Protein 3I9X (pdb70)

Solvent-accessible surface area: 8784 Å² total; per-residue (Å²): 216,100,66,80,16,92,11,0,12,0,0,0,0,1,56,66,114,74,144,65,142,85,31,20,4,0,0,0,30,81,49,63,139,60,56,104,141,49,139,121,32,98,34,27,17,76,24,10,8,4,26,18,110,22,81,164,129,40,53,6,88,103,0,0,83,92,26,3,91,121,29,16,90,37,111,88,33,101,11,75,65,43,19,80,31,84,59,136,68,25,6,79,102,28,103,10,41,0,64,0,6,14,0,82,5,72,32,112,21,0,62,163,61,22,82,32,158,56,51,96,75,3,12,29,26,16,1,89,90,0,43,151,38,80,20,0,38,19,7,66,83,0,0,114,47,0,58,70,35,1,56,119,93,99,136,146,148

Sequence (157 aa):
RTPDGYTSDMILTTVKELNGKPTLHILLIKRSLTNAEGKPNMEGGKWAVPGGFVDENESAEQAAERELEEETSLTDIPLIPFGVFDKPGRDPRGWIISRAFYAIVPPEALEKRAAGDDAAEIGLFPMTEALELPLAFDHLDMLKKAFSAITEEFLLT

InterPro domains:
  IPR000086 NUDIX hydrolase domain [PF00293] (45-164)
  IPR000086 NUDIX hydrolase domain [PS51462] (23-167)
  IPR015797 NUDIX hydrolase-like domain superfamily [SSF55811] (45-183)
  IPR020476 NUDIX hydrolase [PR00502] (67-81)
  IPR020476 NUDIX hydrolase [PR00502] (81-96)

Nearest PDB structures (foldseek):
  3i9x-assembly1_A-2  TM=1.006E+00  e=1.955E-33  Listeria innocua
  5bs6-assembly1_B  TM=8.274E-01  e=2.718E-10  Bacteroides thetaiotaomicron VPI-5482
  5bs6-assembly2_D  TM=8.337E-01  e=5.763E-10  Bacteroides thetaiotaomicron VPI-5482
  5deq-assembly1_A  TM=8.030E-01  e=3.280E-10  Bacteroides thetaiotaomicron VPI-5482
  6uuf-assembly1_A  TM=6.532E-01  e=3.064E-06  Mycolicibacterium smegmatis MC2 155

B-factor: mean 50.27, std 11.33, range [31.29, 80.97]

Organism: Listeria innocua serovar 6a (strain ATCC BAA-680 / CLIP 11262) (NCBI:txid272626)

Structure (mmCIF, N/CA/C/O backbone):
data_3I9X
#
_entry.id   3I9X
#
_cell.length_a   96.129
_cell.length_b   96.129
_cell.length_c   97.594
_cell.angle_alpha   90.000
_cell.angle_beta   90.000
_cell.angle_gamma   120.000
#
_symmetry.space_group_name_H-M   'P 65 2 2'
#
loop_
_entity.id
_entity.type
_entity.pdbx_description
1 polymer 'mutT/nudix family protein'
2 non-polymer GLYCEROL
3 water water
#
loop_
_atom_site.group_PDB
_atom_site.id
_atom_site.type_symbol
_atom_site.label_atom_id
_atom_site.label_alt_id
_atom_site.label_comp_id
_atom_site.label_asym_id
_atom_site.label_entity_id
_atom_site.label_seq_id
_atom_site.pdbx_PDB_ins_code
_atom_site.Cartn_x
_atom_site.Cartn_y
_atom_site.Cartn_z
_atom_site.occupancy
_atom_site.B_iso_or_equiv
_atom_site.auth_seq_id
_atom_site.auth_comp_id
_atom_site.auth_asym_id
_atom_site.auth_atom_id
_atom_site.pdbx_PDB_model_num
ATOM 1 N N . ARG A 1 23 ? 4.459 60.306 3.954 1.00 62.22 21 ARG A N 1
ATOM 2 C CA . ARG A 1 23 ? 4.565 58.911 3.436 1.00 62.78 21 ARG A CA 1
ATOM 3 C C . ARG A 1 23 ? 5.479 58.028 4.317 1.00 61.55 21 ARG A C 1
ATOM 4 O O . ARG A 1 23 ? 6.688 58.279 4.399 1.00 61.56 21 ARG A O 1
ATOM 12 N N . THR A 1 24 ? 4.905 57.003 4.948 1.00 59.73 22 THR A N 1
ATOM 13 C CA . THR A 1 24 ? 5.657 56.090 5.806 1.00 58.48 22 THR A CA 1
ATOM 14 C C . THR A 1 24 ? 5.526 54.640 5.307 1.00 57.74 22 THR A C 1
ATOM 15 O O . THR A 1 24 ? 4.730 54.366 4.393 1.00 57.35 22 THR A O 1
ATOM 19 N N . PRO A 1 25 ? 6.318 53.696 5.879 1.00 55.87 23 PRO A N 1
ATOM 20 C CA . PRO A 1 25 ? 6.223 52.344 5.311 1.00 54.37 23 PRO A CA 1
ATOM 21 C C . PRO A 1 25 ? 4.943 51.646 5.721 1.00 52.77 23 PRO A C 1
ATOM 22 O O . PRO A 1 25 ? 4.369 51.902 6.778 1.00 51.59 23 PRO A O 1
ATOM 26 N N . ASP A 1 26 ? 4.530 50.734 4.874 1.00 51.43 24 ASP A N 1
ATOM 27 C CA . ASP A 1 26 ? 3.299 50.000 5.075 1.00 50.57 24 ASP A CA 1
ATOM 28 C C . ASP A 1 26 ? 3.483 48.767 5.912 1.00 49.86 24 ASP A C 1
ATOM 29 O O . ASP A 1 26 ? 2.493 48.188 6.392 1.00 50.83 24 ASP A O 1
ATOM 34 N N . GLY A 1 27 ? 4.731 48.372 6.158 1.00 47.41 25 GLY A N 1
ATOM 35 C CA . GLY A 1 27 ? 4.941 47.123 6.887 1.00 45.07 25 GLY A CA 1
ATOM 36 C C . GLY A 1 27 ? 6.392 46.747 7.063 1.00 43.29 25 GLY A C 1
ATOM 37 O O . GLY A 1 27 ? 7.246 47.137 6.290 1.00 41.24 25 GLY A O 1
ATOM 38 N N . TYR A 1 28 ? 6.626 45.966 8.103 1.00 42.30 26 TYR A N 1
ATOM 39 C CA . TYR A 1 28 ? 7.901 45.384 8.389 1.00 41.42 26 TYR A CA 1
ATOM 40 C C . TYR A 1 28 ? 7.650 43.918 8.591 1.00 41.45 26 TYR A C 1
ATOM 41 O O . TYR A 1 28 ? 6.842 43.562 9.447 1.00 41.53 26 TYR A O 1
ATOM 50 N N . THR A 1 29 ? 8.382 43.073 7.858 1.00 40.38 27 THR A N 1
ATOM 51 C CA . THR A 1 29 ? 8.282 41.625 8.013 1.00 40.17 27 THR A CA 1
ATOM 52 C C . THR A 1 29 ? 9.602 40.947 8.413 1.00 40.35 27 THR A C 1
ATOM 53 O O . THR A 1 29 ? 10.688 41.484 8.219 1.00 40.04 27 THR A O 1
ATOM 57 N N . SER A 1 30 ? 9.448 39.790 9.044 1.00 40.08 28 SER A N 1
ATOM 58 C CA . SER A 1 30 ? 10.519 38.899 9.427 1.00 40.84 28 SER A CA 1
ATOM 59 C C . SER A 1 30 ? 10.350 37.634 8.593 1.00 40.16 28 SER A C 1
ATOM 60 O O . SER A 1 30 ? 9.372 36.911 8.773 1.00 40.20 28 SER A O 1
ATOM 63 N N . ASP A 1 31 ? 11.227 37.426 7.619 1.00 39.36 29 ASP A N 1
ATOM 64 C CA . ASP A 1 31 ? 11.145 36.262 6.710 1.00 38.31 29 ASP A CA 1
ATOM 65 C C . ASP A 1 31 ? 12.302 35.295 6.941 1.00 38.59 29 ASP A C 1
ATOM 66 O O . ASP A 1 31 ? 13.449 35.716 7.140 1.00 35.27 29 ASP A O 1
ATOM 71 N N . MET A 1 32 ? 11.980 34.002 6.888 1.00 38.14 30 MET A N 1
ATOM 72 C CA . MET A 1 32 ? 12.863 32.929 7.326 1.00 39.70 30 MET A CA 1
ATOM 73 C C . MET A 1 32 ? 13.199 31.926 6.227 1.00 39.10 30 MET A C 1
ATOM 74 O O . MET A 1 32 ? 12.325 31.224 5.719 1.00 39.25 30 MET A O 1
ATOM 79 N N . ILE A 1 33 ? 14.466 31.851 5.873 1.00 38.54 31 ILE A N 1
ATOM 80 C CA . ILE A 1 33 ? 14.976 30.760 5.052 1.00 38.28 31 ILE A CA 1
ATOM 81 C C . ILE A 1 33 ? 15.240 29.598 6.007 1.00 38.42 31 ILE A C 1
ATOM 82 O O . ILE A 1 33 ? 16.213 29.601 6.782 1.00 38.20 31 ILE A O 1
ATOM 87 N N . LEU A 1 34 ? 14.367 28.609 5.942 1.00 37.72 32 LEU A N 1
ATOM 88 C CA . LEU A 1 34 ? 14.394 27.477 6.853 1.00 39.09 32 LEU A CA 1
ATOM 89 C C . LEU A 1 34 ? 14.945 26.240 6.192 1.00 38.46 32 LEU A C 1
ATOM 90 O O . LEU A 1 34 ? 14.246 25.597 5.391 1.00 37.02 32 LEU A O 1
ATOM 95 N N . THR A 1 35 ? 16.177 25.889 6.531 1.00 38.85 33 THR A N 1
ATOM 96 C CA . THR A 1 35 ? 16.889 24.822 5.814 1.00 39.37 33 THR A CA 1
ATOM 97 C C . THR A 1 35 ? 17.280 23.627 6.656 1.00 40.44 33 THR A C 1
ATOM 98 O O . THR A 1 35 ? 17.328 23.700 7.893 1.00 40.86 33 THR A O 1
ATOM 102 N N . THR A 1 36 ? 17.529 22.517 5.969 1.00 40.77 34 THR A N 1
ATOM 103 C CA . THR A 1 36 ? 18.092 21.305 6.565 1.00 42.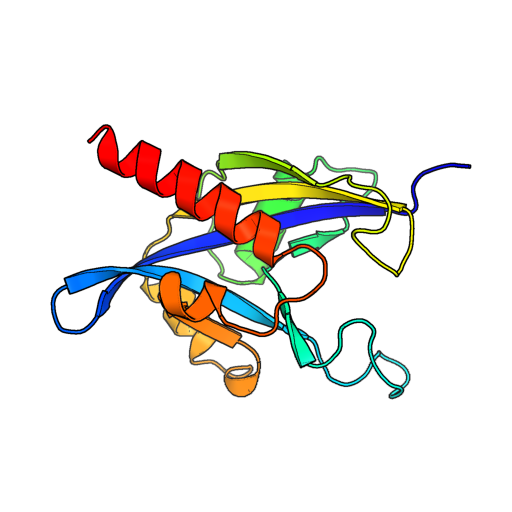69 34 THR A CA 1
ATOM 104 C C . THR A 1 36 ? 18.988 20.627 5.545 1.00 43.91 34 THR A C 1
ATOM 105 O O . THR A 1 36 ? 19.089 21.063 4.399 1.00 43.80 34 THR A O 1
ATOM 109 N N . VAL A 1 37 ? 19.695 19.606 5.992 1.00 45.46 35 VAL A N 1
ATOM 110 C CA . VAL A 1 37 ? 20.537 18.819 5.112 1.00 45.76 35 VAL A CA 1
ATOM 111 C C . VAL A 1 37 ? 19.965 17.416 5.195 1.00 48.06 35 VAL A C 1
ATOM 112 O O . VAL A 1 37 ? 19.654 16.934 6.277 1.00 47.97 35 VAL A O 1
ATOM 116 N N . LYS A 1 38 ? 19.700 16.810 4.049 1.00 50.06 36 LYS A N 1
ATOM 117 C CA . LYS A 1 38 ? 19.275 15.417 4.035 1.00 52.21 36 LYS A CA 1
ATOM 118 C C . LYS A 1 38 ? 19.620 14.777 2.708 1.00 53.68 36 LYS A C 1
ATOM 119 O O . LYS A 1 38 ? 19.957 15.472 1.729 1.00 53.31 36 LYS A O 1
ATOM 125 N N . GLU A 1 39 ? 19.496 13.457 2.669 1.00 55.89 37 GLU A N 1
ATOM 126 C CA . GLU A 1 39 ? 20.020 12.694 1.538 1.00 58.20 37 GLU A CA 1
ATOM 127 C C . GLU A 1 39 ? 19.058 12.714 0.367 1.00 57.95 37 GLU A C 1
ATOM 128 O O . GLU A 1 39 ? 17.875 12.398 0.489 1.00 58.48 37 GLU A O 1
ATOM 134 N N . LEU A 1 40 ? 19.585 13.116 -0.771 1.00 58.41 38 LEU A N 1
ATOM 135 C CA . LEU A 1 40 ? 18.874 12.994 -2.028 1.00 59.32 38 LEU A CA 1
ATOM 136 C C . LEU A 1 40 ? 19.784 12.175 -2.949 1.00 59.28 38 LEU A C 1
ATOM 137 O O . LEU A 1 40 ? 20.920 12.573 -3.208 1.00 58.64 38 LEU A O 1
ATOM 142 N N . ASN A 1 41 ? 19.285 11.029 -3.408 1.00 60.38 39 ASN A N 1
ATOM 143 C CA . ASN A 1 41 ? 20.073 10.072 -4.209 1.00 60.84 39 ASN A CA 1
ATOM 144 C C . ASN A 1 41 ? 21.385 9.743 -3.469 1.00 61.41 39 ASN A C 1
ATOM 145 O O . ASN A 1 41 ? 22.498 9.877 -4.013 1.00 61.70 39 ASN A O 1
ATOM 150 N N . GLY A 1 42 ? 21.240 9.395 -2.186 1.00 62.11 40 GLY A N 1
ATOM 151 C CA . GLY A 1 42 ? 22.380 9.092 -1.316 1.00 62.11 40 GLY A CA 1
ATOM 152 C C . GLY A 1 42 ? 23.435 10.176 -1.174 1.00 62.18 40 GLY A C 1
ATOM 153 O O . GLY A 1 42 ? 24.558 9.883 -0.751 1.00 62.92 40 GLY A O 1
ATOM 154 N N . LYS A 1 43 ? 23.093 11.426 -1.503 1.00 61.71 41 LYS A N 1
ATOM 155 C CA . LYS A 1 43 ? 23.999 12.567 -1.277 1.00 61.10 41 LYS A CA 1
ATOM 156 C C . LYS A 1 43 ? 23.380 13.657 -0.366 1.00 59.12 41 LYS A C 1
ATOM 157 O O . LYS A 1 43 ? 22.225 14.074 -0.577 1.00 58.36 41 LYS A O 1
ATOM 163 N N . PRO A 1 44 ? 24.147 14.112 0.655 1.00 56.73 42 PRO A N 1
ATOM 164 C CA . PRO A 1 44 ? 23.645 15.164 1.563 1.00 54.51 42 PRO A CA 1
ATOM 165 C C . PRO A 1 44 ? 23.380 16.463 0.829 1.00 51.68 42 PRO A C 1
ATOM 166 O O . PRO A 1 44 ? 24.296 17.069 0.279 1.00 50.68 42 PRO A O 1
ATOM 170 N N . THR A 1 45 ? 22.113 16.876 0.818 1.00 48.64 43 THR A N 1
ATOM 171 C CA . THR A 1 45 ? 21.695 18.034 0.030 1.00 45.88 43 THR A CA 1
ATOM 172 C C . THR A 1 45 ? 20.896 19.042 0.887 1.00 43.70 43 THR A C 1
ATOM 173 O O . THR A 1 45 ? 20.056 18.668 1.722 1.00 42.59 43 THR A O 1
ATOM 177 N N . LEU A 1 46 ? 21.199 20.313 0.668 1.00 41.76 44 LEU A N 1
ATOM 178 C CA . LEU A 1 46 ? 20.546 21.421 1.356 1.00 40.90 44 LEU A CA 1
ATOM 179 C C . LEU A 1 46 ? 19.121 21.470 0.867 1.00 39.55 44 LEU A C 1
ATOM 180 O O . LEU A 1 46 ? 18.900 21.496 -0.332 1.00 37.63 44 LEU A O 1
ATOM 185 N N . HIS A 1 47 ? 18.172 21.406 1.794 1.00 39.41 45 HIS A N 1
ATOM 186 C CA . HIS A 1 47 ? 16.742 21.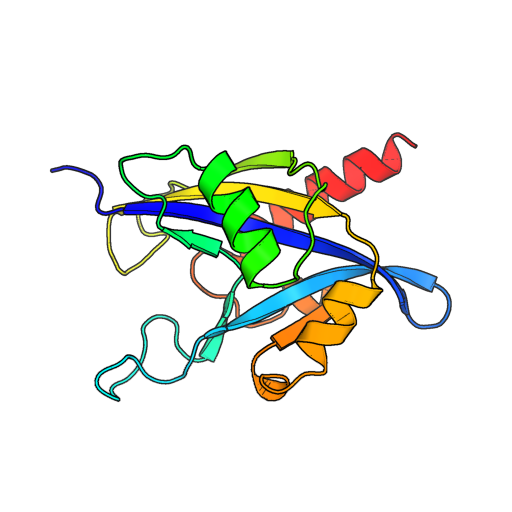560 1.489 1.00 38.78 45 HIS A CA 1
ATOM 187 C C . HIS A 1 47 ? 16.153 22.786 2.170 1.00 38.69 45 HIS A C 1
ATOM 188 O O . HIS A 1 47 ? 16.607 23.181 3.261 1.00 38.70 45 HIS A O 1
ATOM 195 N N . ILE A 1 48 ? 15.076 23.329 1.581 1.00 36.89 46 ILE A N 1
ATOM 196 C CA . ILE A 1 48 ? 14.358 24.467 2.129 1.00 35.79 46 ILE A CA 1
ATOM 197 C C . ILE A 1 48 ? 12.853 24.205 2.279 1.00 35.95 46 ILE A C 1
ATOM 198 O O . ILE A 1 48 ? 12.236 23.574 1.402 1.00 34.40 46 ILE A O 1
ATOM 203 N N . LEU A 1 49 ? 12.274 24.652 3.407 1.00 34.39 47 LEU A N 1
ATOM 204 C CA . LEU A 1 49 ? 10.829 24.631 3.605 1.00 34.98 47 LEU A CA 1
ATOM 205 C C . LEU A 1 49 ? 10.136 25.857 2.988 1.00 36.13 47 LEU A C 1
ATOM 206 O O . LEU A 1 49 ? 10.436 27.016 3.307 1.00 36.43 47 LEU A O 1
ATOM 211 N N . LEU A 1 50 ? 9.147 25.601 2.146 1.00 36.80 48 LEU A N 1
ATOM 212 C CA . LEU A 1 50 ? 8.398 26.680 1.515 1.00 36.85 48 LEU A CA 1
ATOM 213 C C . LEU A 1 50 ? 6.918 26.397 1.570 1.00 37.30 48 LEU A C 1
ATOM 214 O O . LEU A 1 50 ? 6.510 25.243 1.673 1.00 37.58 48 LEU A O 1
ATOM 219 N N . ILE A 1 51 ? 6.142 27.481 1.508 1.00 37.15 49 ILE A N 1
ATOM 220 C CA . ILE A 1 51 ? 4.722 27.446 1.723 1.00 37.73 49 ILE A CA 1
ATOM 221 C C . ILE A 1 51 ? 4.005 28.111 0.519 1.00 38.18 49 ILE A C 1
ATOM 222 O O . ILE A 1 51 ? 4.227 29.288 0.166 1.00 36.99 49 ILE A O 1
ATOM 227 N N . LYS A 1 52 ? 3.136 27.350 -0.129 1.00 39.25 50 LYS A N 1
ATOM 228 C CA . LYS A 1 52 ? 2.462 27.896 -1.337 1.00 39.62 50 LYS A CA 1
ATOM 229 C C . LYS A 1 52 ? 1.376 28.848 -0.886 1.00 38.58 50 LYS A C 1
ATOM 230 O O . LYS A 1 52 ? 0.575 28.505 -0.031 1.00 38.63 50 LYS A O 1
ATOM 236 N N . ARG A 1 53 ? 1.372 30.058 -1.425 1.00 38.99 51 ARG A N 1
ATOM 237 C CA . ARG A 1 53 ? 0.275 30.991 -1.135 1.00 39.87 51 ARG A CA 1
ATOM 238 C C . ARG A 1 53 ? -1.053 30.482 -1.705 1.00 40.33 51 ARG A C 1
ATOM 239 O O . ARG A 1 53 ? -1.107 29.980 -2.821 1.00 40.03 51 ARG A O 1
ATOM 247 N N . SER A 1 54 ? -2.086 30.581 -0.894 1.00 40.76 52 SER A N 1
ATOM 248 C CA . SER A 1 54 ? -3.450 30.304 -1.316 1.00 42.40 52 SER A CA 1
ATOM 249 C C . SER A 1 54 ? -3.816 31.005 -2.635 1.00 40.73 52 SER A C 1
ATOM 250 O O . SER A 1 54 ? -3.355 32.112 -2.918 1.00 39.66 52 SER A O 1
ATOM 253 N N . LEU A 1 55 ? -4.646 30.351 -3.440 1.00 40.98 53 LEU A N 1
ATOM 254 C CA . LEU A 1 55 ? -5.273 31.013 -4.627 1.00 40.01 53 LEU A CA 1
ATOM 255 C C . LEU A 1 55 ? -6.159 32.205 -4.268 1.00 39.18 53 LEU A C 1
ATOM 256 O O . LEU A 1 55 ? -6.237 33.184 -5.017 1.00 37.79 53 LEU A O 1
ATOM 261 N N . THR A 1 56 ? -6.785 32.157 -3.105 1.00 39.34 54 THR A N 1
ATOM 262 C CA . THR A 1 56 ? -7.659 33.218 -2.687 1.00 41.33 54 THR A CA 1
ATOM 263 C C . THR A 1 56 ? -7.281 33.900 -1.387 1.00 42.66 54 THR A C 1
ATOM 264 O O . THR A 1 56 ? -6.674 33.300 -0.502 1.00 43.27 54 THR A O 1
ATOM 268 N N . ASN A 1 57 ? -7.709 35.150 -1.282 1.00 44.37 55 ASN A N 1
ATOM 269 C CA . ASN A 1 57 ? -7.636 35.929 -0.037 1.00 46.10 55 ASN A CA 1
ATOM 270 C C . ASN A 1 57 ? -8.791 35.542 0.868 1.00 46.74 55 ASN A C 1
ATOM 271 O O . ASN A 1 57 ? -9.488 34.582 0.578 1.00 48.23 55 ASN A O 1
ATOM 276 N N . ALA A 1 58 ? -9.001 36.275 1.946 1.00 47.33 56 ALA A N 1
ATOM 277 C CA . ALA A 1 58 ? -9.974 35.898 2.976 1.00 48.44 56 ALA A CA 1
ATOM 278 C C . ALA A 1 58 ? -11.417 36.037 2.486 1.00 49.13 56 ALA A C 1
ATOM 279 O O . ALA A 1 58 ? -12.322 35.393 3.019 1.00 50.18 56 ALA A O 1
ATOM 281 N N . GLU A 1 59 ? -11.599 36.907 1.492 1.00 49.97 57 GLU A N 1
ATOM 282 C CA . GLU A 1 59 ? -12.892 37.237 0.912 1.00 51.36 57 GLU A CA 1
ATOM 283 C C . GLU A 1 59 ? -13.257 36.243 -0.217 1.00 50.70 57 GLU A C 1
ATOM 284 O O . GLU A 1 59 ? -14.400 36.224 -0.705 1.00 51.14 57 GLU A O 1
ATOM 290 N N . GLY A 1 60 ? -12.286 35.428 -0.630 1.00 49.72 58 GLY A N 1
ATOM 291 C CA . GLY A 1 60 ? -12.512 34.409 -1.659 1.00 49.07 58 GLY A CA 1
ATOM 292 C C . GLY A 1 60 ? -12.282 34.910 -3.059 1.00 47.79 58 GLY A C 1
ATOM 293 O O . GLY A 1 60 ? -12.692 34.280 -4.027 1.00 47.70 58 GLY A O 1
ATOM 294 N N . LYS A 1 61 ? -11.601 36.034 -3.180 1.00 46.90 59 LYS A N 1
ATOM 295 C CA . LYS A 1 61 ? -11.189 36.539 -4.475 1.00 47.30 59 LYS A CA 1
ATOM 296 C C . LYS A 1 61 ? -9.708 36.279 -4.705 1.00 47.32 59 LYS A C 1
ATOM 297 O O . LYS A 1 61 ? -9.015 35.863 -3.778 1.00 47.54 59 LYS A O 1
ATOM 303 N N . PRO A 1 62 ? -9.213 36.507 -5.936 1.00 47.14 60 PRO A N 1
ATOM 304 C CA . PRO A 1 62 ? -7.850 36.128 -6.225 1.00 47.31 60 PRO A CA 1
ATOM 305 C C . PRO A 1 62 ? -6.807 36.756 -5.286 1.00 47.10 60 PRO A C 1
ATOM 306 O O . PRO A 1 62 ? -6.853 37.950 -5.034 1.00 45.84 60 PRO A O 1
ATOM 310 N N . ASN A 1 63 ? -5.904 35.919 -4.770 1.00 46.73 61 ASN A N 1
ATOM 311 C CA . ASN A 1 63 ? -4.934 36.336 -3.728 1.00 46.83 61 ASN A CA 1
ATOM 312 C C . ASN A 1 63 ? -3.780 37.045 -4.406 1.00 46.23 61 ASN A C 1
ATOM 313 O O . ASN A 1 63 ? -3.320 36.596 -5.448 1.00 46.74 61 ASN A O 1
ATOM 318 N N . MET A 1 64 ? -3.264 38.111 -3.827 1.00 46.72 62 MET A N 1
ATOM 319 C CA . MET A 1 64 ? -1.948 38.615 -4.285 1.00 47.14 62 MET A CA 1
ATOM 320 C C . MET A 1 64 ? -0.922 37.488 -4.216 1.00 45.27 62 MET A C 1
ATOM 321 O O . MET A 1 64 ? -0.913 36.683 -3.287 1.00 43.99 62 MET A O 1
ATOM 326 N N . GLU A 1 65 ? -0.100 37.440 -5.242 1.00 43.69 63 GLU A N 1
ATOM 327 C CA . GLU A 1 65 ? 0.855 36.378 -5.435 1.00 44.15 63 GLU A CA 1
ATOM 328 C C . GLU A 1 65 ? 0.264 34.981 -5.215 1.00 42.44 63 GLU A C 1
ATOM 329 O O . GLU A 1 65 ? 0.977 34.090 -4.780 1.00 42.27 63 GLU A O 1
ATOM 335 N N . GLY A 1 66 ? -1.030 34.794 -5.505 1.00 40.66 64 GLY A N 1
ATOM 336 C CA . GLY A 1 66 ? -1.690 33.532 -5.231 1.00 39.10 64 GLY A CA 1
ATOM 337 C C . GLY A 1 66 ? -1.051 32.354 -5.965 1.00 39.32 64 GLY A C 1
ATOM 338 O O . GLY A 1 66 ? -0.563 32.481 -7.099 1.00 37.05 64 GLY A O 1
ATOM 339 N N . GLY A 1 67 ? -1.039 31.207 -5.310 1.00 39.08 65 GLY A N 1
ATOM 340 C CA . GLY A 1 67 ? -0.413 30.038 -5.878 1.00 40.67 65 GLY A CA 1
ATOM 341 C C . GLY A 1 67 ? 1.114 30.021 -5.957 1.00 41.80 65 GLY A C 1
ATOM 342 O O . GLY A 1 67 ? 1.665 29.043 -6.464 1.00 42.79 65 GLY A O 1
ATOM 343 N N . LYS A 1 68 ? 1.798 31.071 -5.476 1.00 42.35 66 LYS A N 1
ATOM 344 C CA . LYS A 1 68 ? 3.264 31.142 -5.560 1.00 42.65 66 LYS A CA 1
ATOM 345 C C . LYS A 1 68 ? 3.879 30.708 -4.232 1.00 41.73 66 LYS A C 1
ATOM 346 O O . LYS A 1 68 ? 3.289 30.896 -3.177 1.00 40.71 66 LYS A O 1
ATOM 352 N N . TRP A 1 69 ? 5.040 30.076 -4.310 1.00 40.68 67 TRP A N 1
ATOM 353 C CA . TRP A 1 69 ? 5.752 29.598 -3.109 1.00 39.33 67 TRP A CA 1
ATOM 354 C C . TRP A 1 69 ? 6.462 30.740 -2.377 1.00 37.85 67 TRP A C 1
ATOM 355 O O . TRP A 1 69 ? 7.084 31.602 -2.990 1.00 37.79 67 TRP A O 1
ATOM 366 N N . ALA A 1 70 ? 6.365 30.749 -1.058 1.00 36.77 68 ALA A N 1
ATOM 367 C CA . ALA A 1 70 ? 6.967 31.781 -0.240 1.00 35.91 68 ALA A CA 1
ATOM 368 C C . ALA A 1 70 ? 7.704 31.126 0.931 1.00 35.92 68 ALA A C 1
ATOM 369 O O . ALA A 1 70 ? 7.284 30.062 1.405 1.00 35.01 68 ALA A O 1
ATOM 371 N N . VAL A 1 71 ? 8.748 31.799 1.420 1.00 34.76 69 VAL A N 1
ATOM 372 C CA . VAL A 1 71 ? 9.362 31.374 2.674 1.00 35.42 69 VAL A CA 1
ATOM 373 C C . VAL A 1 71 ? 8.386 31.611 3.807 1.00 34.73 69 VAL A C 1
ATOM 374 O O . VAL A 1 71 ? 7.566 32.503 3.743 1.00 35.68 69 VAL A O 1
ATOM 378 N N . PRO A 1 72 ? 8.471 30.815 4.849 1.00 34.41 70 PRO A N 1
ATOM 379 C CA . PRO A 1 72 ? 7.761 31.194 6.063 1.00 34.62 70 PRO A CA 1
ATOM 380 C C . PRO A 1 72 ? 8.161 32.583 6.590 1.00 36.20 70 PRO A C 1
ATOM 381 O O . PRO A 1 72 ? 9.308 33.025 6.408 1.00 32.95 70 PRO A O 1
ATOM 385 N N . GLY A 1 73 ? 7.194 33.252 7.222 1.00 37.38 71 GLY A N 1
ATOM 386 C CA . GLY A 1 73 ? 7.432 34.531 7.878 1.00 38.81 71 GLY A CA 1
ATOM 387 C C . GLY A 1 73 ? 6.136 35.210 8.245 1.00 39.88 71 GLY A C 1
ATOM 388 O O . GLY A 1 73 ? 5.061 34.632 8.111 1.00 39.95 71 GLY A O 1
ATOM 389 N N . GLY A 1 74 ? 6.231 36.450 8.698 1.00 42.20 72 GLY A N 1
ATOM 390 C CA . GLY A 1 74 ? 5.045 37.221 9.078 1.00 42.42 72 GLY A CA 1
ATOM 391 C C . GLY A 1 74 ? 5.399 38.660 9.371 1.00 44.35 72 GLY A C 1
ATOM 392 O O . GLY A 1 74 ? 6.600 39.038 9.373 1.00 42.52 72 GLY A O 1
ATOM 393 N N . PHE A 1 75 ? 4.356 39.469 9.623 1.00 45.67 73 PHE A N 1
ATOM 394 C CA . PHE A 1 75 ? 4.527 40.871 10.041 1.00 47.14 73 PHE A CA 1
ATOM 395 C C . PHE A 1 75 ? 5.079 40.996 11.451 1.00 47.11 73 PHE A C 1
ATOM 396 O O . PHE A 1 75 ? 4.717 40.209 12.302 1.00 48.20 73 PHE A O 1
ATOM 404 N N . VAL A 1 76 ? 6.033 41.922 11.654 1.00 46.54 74 VAL A N 1
ATOM 405 C CA . VAL A 1 76 ? 6.563 42.246 12.955 1.00 45.87 74 VAL A CA 1
ATOM 406 C C . VAL A 1 76 ? 5.570 43.226 13.628 1.00 48.38 74 VAL A C 1
ATOM 407 O O . VAL A 1 76 ? 5.009 44.095 12.978 1.00 46.94 74 VAL A O 1
ATOM 411 N N . ASP A 1 7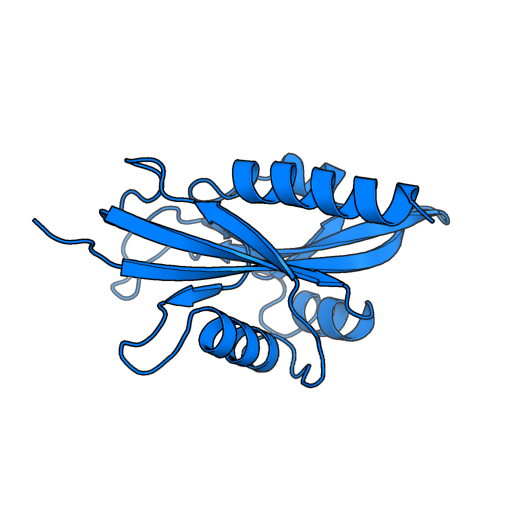7 ? 5.342 43.015 14.920 1.00 51.95 75 ASP A N 1
ATOM 412 C CA . ASP A 1 77 ? 4.421 43.830 15.741 1.00 55.20 75 ASP A CA 1
ATOM 413 C C . ASP A 1 77 ? 5.181 45.019 16.318 1.00 56.45 75 ASP A C 1
ATOM 414 O O . ASP A 1 77 ? 6.375 44.910 16.687 1.00 54.98 75 ASP A O 1
ATOM 419 N N . GLU A 1 78 ? 4.474 46.142 16.424 1.00 58.13 76 GLU A N 1
ATOM 420 C CA . GLU A 1 78 ? 5.023 47.358 17.009 1.00 59.12 76 GLU A CA 1
ATOM 421 C C . GLU A 1 78 ? 5.830 47.095 18.252 1.00 58.33 76 GLU A C 1
ATOM 422 O O . GLU A 1 78 ? 6.850 47.743 18.457 1.00 58.45 76 GLU A O 1
ATOM 428 N N . ASN A 1 79 ? 5.420 46.129 19.067 1.00 58.12 77 ASN A N 1
ATOM 429 C CA . ASN A 1 79 ? 6.124 45.889 20.333 1.00 58.18 77 ASN A CA 1
ATOM 430 C C . ASN A 1 79 ? 7.127 44.724 20.346 1.00 57.00 77 ASN A C 1
ATOM 431 O O . ASN A 1 79 ? 7.476 44.197 21.406 1.00 57.17 77 ASN A O 1
ATOM 436 N N . GLU A 1 80 ? 7.660 44.368 19.174 1.00 55.47 78 GLU A N 1
ATOM 437 C CA . GLU A 1 80 ? 8.780 43.411 19.094 1.00 53.81 78 GLU A CA 1
ATOM 438 C C . GLU A 1 80 ? 9.844 43.734 18.001 1.00 51.30 78 GLU A C 1
ATOM 439 O O . GLU A 1 80 ? 9.637 44.570 17.114 1.00 50.30 78 GLU A O 1
ATOM 445 N N . SER A 1 81 ? 10.988 43.076 18.117 1.00 49.02 79 SER A N 1
ATOM 446 C CA . SER A 1 81 ? 12.023 43.137 17.099 1.00 48.21 79 SER A CA 1
ATOM 447 C C . SER A 1 81 ? 11.723 42.080 16.043 1.00 47.09 79 SER A C 1
ATOM 448 O O . SER A 1 81 ? 10.930 41.140 16.285 1.00 45.31 79 SER A O 1
ATOM 451 N N . ALA A 1 82 ? 12.333 42.240 14.865 1.00 46.13 80 ALA A N 1
ATOM 452 C CA . ALA A 1 82 ? 12.155 41.283 13.785 1.00 45.30 80 ALA A CA 1
ATOM 453 C C . ALA A 1 82 ? 12.640 39.884 14.229 1.00 45.28 80 ALA A C 1
ATOM 454 O O . ALA A 1 82 ? 12.058 38.884 13.838 1.00 44.20 80 ALA A O 1
ATOM 456 N N . GLU A 1 83 ? 13.690 39.855 15.033 1.00 46.86 81 GLU A N 1
ATOM 457 C CA . GLU A 1 83 ? 14.211 38.655 15.686 1.00 49.29 81 GLU A CA 1
ATOM 458 C C . GLU A 1 83 ? 13.187 37.959 16.563 1.00 50.21 81 GLU A C 1
ATOM 459 O O . GLU A 1 83 ? 13.036 36.737 16.496 1.00 50.16 81 GLU A O 1
ATOM 465 N N . GLN A 1 84 ? 12.469 38.737 17.374 1.00 51.45 82 GLN A N 1
ATOM 466 C CA . GLN A 1 84 ? 11.443 38.169 18.223 1.00 52.11 82 GLN A CA 1
ATOM 467 C C . GLN A 1 84 ? 10.355 37.585 17.363 1.00 51.74 82 GLN A C 1
ATOM 468 O O . GLN A 1 84 ? 9.921 36.472 17.604 1.00 52.11 82 GLN A O 1
ATOM 474 N N . ALA A 1 85 ? 9.948 38.307 16.325 1.00 51.54 83 ALA A N 1
ATOM 475 C CA . ALA A 1 85 ? 8.951 37.800 15.406 1.00 51.45 83 ALA A CA 1
ATOM 476 C C . ALA A 1 85 ? 9.393 36.513 14.652 1.00 52.20 83 ALA A C 1
ATOM 477 O O . ALA A 1 85 ? 8.563 35.625 14.403 1.00 52.21 83 ALA A O 1
ATOM 479 N N . ALA A 1 86 ? 10.668 36.430 14.279 1.00 52.32 84 ALA A N 1
ATOM 480 C CA . ALA A 1 86 ? 11.199 35.229 13.638 1.00 53.10 84 ALA A CA 1
ATOM 481 C C . ALA A 1 86 ? 11.246 34.047 14.614 1.00 54.00 84 ALA A C 1
ATOM 482 O O . ALA A 1 86 ? 10.971 32.931 14.218 1.00 52.90 84 ALA A O 1
ATOM 484 N N . GLU A 1 87 ? 11.620 34.299 15.869 1.00 55.46 85 GLU A N 1
ATOM 485 C CA . GLU A 1 87 ? 11.662 33.237 16.879 1.00 57.39 85 GLU A CA 1
ATOM 486 C C . GLU A 1 87 ? 10.287 32.655 17.113 1.00 57.93 85 GLU A C 1
ATOM 487 O O . GLU A 1 87 ? 10.149 31.431 17.208 1.00 57.58 85 GLU A O 1
ATOM 493 N N . ARG A 1 88 ? 9.289 33.535 17.183 1.00 59.09 86 ARG A N 1
ATOM 494 C CA . ARG A 1 88 ? 7.887 33.123 17.280 1.00 60.28 86 ARG A CA 1
ATOM 495 C C . ARG A 1 88 ? 7.456 32.341 16.048 1.00 61.01 86 ARG A C 1
ATOM 496 O O . ARG A 1 88 ? 6.873 31.258 16.197 1.00 60.77 86 ARG A O 1
ATOM 504 N N . GLU A 1 89 ? 7.693 32.900 14.850 1.00 61.65 87 GLU A N 1
ATOM 505 C CA . GLU A 1 89 ? 7.224 32.255 13.608 1.00 62.66 87 GLU A CA 1
ATOM 506 C C . GLU A 1 89 ? 7.907 30.901 13.388 1.00 62.56 87 GLU A C 1
ATOM 507 O O . GLU A 1 89 ? 7.302 30.002 12.847 1.00 62.83 87 GLU A O 1
ATOM 513 N N . LEU A 1 90 ? 9.136 30.738 13.852 1.00 62.92 88 LEU A N 1
ATOM 514 C CA . LEU A 1 90 ? 9.767 29.435 13.814 1.00 63.57 88 LEU A CA 1
ATOM 515 C C . LEU A 1 90 ? 8.924 28.420 14.614 1.00 65.28 88 LEU A C 1
ATOM 516 O O . LEU A 1 90 ? 8.570 27.360 14.091 1.00 64.65 88 LEU A O 1
ATOM 521 N N . GLU A 1 91 ? 8.578 28.761 15.859 1.00 67.08 89 GLU A N 1
ATOM 522 C CA . GLU A 1 91 ? 7.772 27.866 16.707 1.00 68.82 89 GLU A CA 1
ATOM 523 C C . GLU A 1 91 ? 6.367 27.576 16.174 1.00 69.43 89 GLU A C 1
ATOM 524 O O . GLU A 1 91 ? 5.938 26.425 16.211 1.00 70.18 89 GLU A O 1
ATOM 530 N N . GLU A 1 92 ? 5.654 28.587 15.689 1.00 70.25 90 GLU A N 1
ATOM 531 C CA . GLU A 1 92 ? 4.296 28.378 15.158 1.00 71.46 90 GLU A CA 1
ATOM 532 C C . GLU A 1 92 ? 4.284 27.417 13.979 1.00 71.85 90 GLU A C 1
ATOM 533 O O . GLU A 1 92 ? 3.306 26.709 13.753 1.00 72.25 90 GLU A O 1
ATOM 539 N N . GLU A 1 93 ? 5.374 27.404 13.226 1.00 72.15 91 GLU A N 1
ATOM 540 C CA . GLU A 1 93 ? 5.433 26.639 12.001 1.00 72.37 91 GLU A CA 1
ATOM 541 C C . GLU A 1 93 ? 6.104 25.291 12.210 1.00 71.59 91 GLU A C 1
ATOM 542 O O . GLU A 1 93 ? 5.915 24.411 11.394 1.00 71.33 91 GLU A O 1
ATOM 548 N N . THR A 1 94 ? 6.889 25.126 13.278 1.00 70.99 92 THR A N 1
ATOM 549 C CA . THR A 1 94 ? 7.661 23.886 13.478 1.00 70.29 92 THR A CA 1
ATOM 550 C C . THR A 1 94 ? 7.872 23.383 14.911 1.00 69.57 92 THR A C 1
ATOM 551 O O . THR A 1 94 ? 8.493 22.333 15.080 1.00 69.52 92 THR A O 1
ATOM 555 N N . SER A 1 95 ? 7.406 24.131 15.919 1.00 68.74 93 SER A N 1
ATOM 556 C CA . SER A 1 95 ? 7.642 23.827 17.351 1.00 68.02 93 SER A CA 1
ATOM 557 C C . SER A 1 95 ? 9.110 23.802 17.781 1.00 67.23 93 SER A C 1
ATOM 558 O O . SER A 1 95 ? 9.411 23.380 18.886 1.00 67.24 93 SER A O 1
ATOM 561 N N . LEU A 1 96 ? 10.032 24.259 16.935 1.00 66.20 94 LEU A N 1
ATOM 562 C CA . LEU A 1 96 ? 11.427 24.383 17.364 1.00 65.55 94 LEU A CA 1
ATOM 563 C C . LEU A 1 96 ? 11.609 25.667 18.181 1.00 64.66 94 LEU A C 1
ATOM 564 O O . LEU A 1 96 ? 10.977 26.677 17.899 1.00 63.75 94 LEU A O 1
ATOM 569 N N . THR A 1 97 ? 12.520 25.614 19.152 1.00 64.61 95 THR A N 1
ATOM 570 C CA . THR A 1 97 ? 12.566 26.564 20.255 1.00 64.38 95 THR A CA 1
ATOM 571 C C . THR A 1 97 ? 13.972 27.050 20.647 1.00 63.81 95 THR A C 1
ATOM 572 O O . THR A 1 97 ? 14.149 28.162 21.148 1.00 63.57 95 THR A O 1
ATOM 576 N N . ASP A 1 98 ? 14.990 26.234 20.436 1.00 62.96 96 ASP A N 1
ATOM 577 C CA . ASP A 1 98 ? 16.322 26.634 20.870 1.00 61.96 96 ASP A CA 1
ATOM 578 C C . ASP A 1 98 ? 17.196 26.847 19.639 1.00 60.56 96 ASP A C 1
ATOM 579 O O . ASP A 1 98 ? 18.343 26.378 19.617 1.00 60.57 96 ASP A O 1
ATOM 581 N N . ILE A 1 99 ? 16.648 27.542 18.619 1.00 58.56 97 ILE A N 1
ATOM 582 C CA . ILE A 1 99 ? 17.308 27.669 17.305 1.00 56.42 97 ILE A CA 1
ATOM 583 C C . ILE A 1 99 ? 17.770 29.093 17.037 1.00 53.70 97 ILE A C 1
ATOM 584 O O . ILE A 1 99 ? 16.959 30.000 16.892 1.00 52.32 97 ILE A O 1
ATOM 589 N N . PRO A 1 100 ? 19.087 29.289 16.976 1.00 51.41 98 PRO A N 1
ATOM 590 C CA . PRO A 1 100 ? 19.569 30.602 16.571 1.00 50.21 98 PRO A CA 1
ATOM 591 C C . PRO A 1 100 ? 19.309 30.849 15.090 1.00 47.78 98 PRO A C 1
ATOM 592 O O . PRO A 1 100 ? 19.550 29.991 14.246 1.00 47.05 98 PRO A O 1
ATOM 596 N N . LEU A 1 101 ? 18.769 32.026 14.852 1.00 45.93 99 LEU A N 1
ATOM 597 C CA . LEU A 1 101 ? 18.395 32.550 13.566 1.00 44.93 99 LEU A CA 1
ATOM 598 C C . LEU A 1 101 ? 19.498 33.504 13.154 1.00 43.27 99 LEU A C 1
ATOM 599 O O . LEU A 1 101 ? 19.852 34.401 13.941 1.00 43.52 99 LEU A O 1
ATOM 604 N N . ILE A 1 102 ? 20.086 33.265 11.977 1.00 40.03 100 ILE A N 1
ATOM 605 C CA . ILE A 1 102 ? 21.181 34.064 11.471 1.00 38.52 100 ILE A CA 1
ATOM 606 C C . ILE A 1 102 ? 20.632 35.168 10.515 1.00 38.09 100 ILE A C 1
ATOM 607 O O . ILE A 1 102 ? 19.981 34.877 9.527 1.00 34.40 100 ILE A O 1
ATOM 612 N N . PRO A 1 103 ? 20.869 36.445 10.838 1.00 38.62 101 PRO A N 1
ATOM 613 C CA . PRO A 1 103 ? 20.362 37.500 9.929 1.00 38.49 101 PRO A CA 1
ATOM 614 C C . PRO A 1 103 ? 21.174 37.488 8.666 1.00 38.19 101 PRO A C 1
ATOM 615 O O . PRO A 1 103 ? 22.392 37.284 8.740 1.00 36.17 101 PRO A O 1
ATOM 619 N N . PHE A 1 104 ? 20.552 37.623 7.505 1.00 37.32 102 PHE A N 1
ATOM 620 C CA . PHE A 1 104 ? 21.403 37.710 6.322 1.00 38.98 102 PHE A CA 1
ATOM 621 C C . PHE A 1 104 ? 21.102 38.847 5.412 1.00 39.21 102 PHE A C 1
ATOM 622 O O . PHE A 1 104 ? 21.893 39.113 4.500 1.00 41.44 102 PHE A O 1
ATOM 630 N N . GLY A 1 105 ? 19.965 39.487 5.589 1.00 39.22 103 GLY A N 1
ATOM 631 C CA . GLY A 1 105 ? 19.820 40.816 4.988 1.00 38.70 103 GLY A CA 1
ATOM 632 C C . GLY A 1 105 ? 18.561 41.578 5.317 1.00 37.11 103 GLY A C 1
ATOM 633 O O . GLY A 1 105 ? 17.793 41.230 6.236 1.00 36.37 103 GLY A O 1
ATOM 634 N N . VAL A 1 106 ? 18.413 42.668 4.588 1.00 37.03 104 VAL A N 1
ATOM 635 C CA . VAL A 1 106 ? 17.188 43.445 4.543 1.00 37.50 104 VAL A CA 1
ATOM 636 C C . VAL A 1 106 ? 16.787 43.455 3.058 1.00 37.74 104 VAL A C 1
ATOM 637 O O . VAL A 1 106 ? 17.632 43.560 2.193 1.00 37.74 104 VAL A O 1
ATOM 641 N N . PHE A 1 107 ? 15.516 43.260 2.784 1.00 37.56 105 PHE A N 1
ATOM 642 C CA . PHE A 1 107 ? 14.994 43.321 1.439 1.00 38.57 105 PHE A CA 1
ATOM 643 C C . PHE A 1 107 ? 14.031 44.466 1.468 1.00 38.83 105 PHE A C 1
ATOM 644 O O . PHE A 1 107 ? 13.029 44.396 2.138 1.00 39.17 105 PHE A O 1
ATOM 652 N N . ASP A 1 108 ? 14.445 45.559 0.847 1.00 39.78 106 ASP A N 1
ATOM 653 C CA . ASP A 1 108 ? 13.732 46.821 0.913 1.00 42.16 106 ASP A CA 1
ATOM 654 C C . ASP A 1 108 ? 13.544 47.471 -0.474 1.00 44.02 106 ASP A C 1
ATOM 655 O O . ASP A 1 108 ? 13.012 48.550 -0.562 1.00 45.83 106 ASP A O 1
ATOM 660 N N . LYS A 1 109 ? 13.956 46.786 -1.536 1.00 46.91 107 LYS A N 1
ATOM 661 C CA . LYS A 1 109 ? 13.881 47.296 -2.896 1.00 48.69 107 LYS A CA 1
ATOM 662 C C . LYS A 1 109 ? 12.472 47.779 -3.237 1.00 50.33 107 LYS A C 1
ATOM 663 O O . LYS A 1 109 ? 11.484 47.065 -3.012 1.00 50.73 107 LYS A O 1
ATOM 665 N N . PRO A 1 110 ? 12.360 49.018 -3.749 1.00 51.79 108 PRO A N 1
ATOM 666 C CA . PRO A 1 110 ? 11.005 49.529 -3.984 1.00 52.04 108 PRO A CA 1
ATOM 667 C C . PRO A 1 110 ? 10.266 48.644 -4.990 1.00 50.97 108 PRO A C 1
ATOM 668 O O . PRO A 1 110 ? 10.840 48.186 -5.963 1.00 50.77 108 PRO A O 1
ATOM 672 N N . GLY A 1 111 ? 9.030 48.316 -4.684 1.00 50.91 109 GLY A N 1
ATOM 673 C CA . GLY A 1 111 ? 8.256 47.425 -5.549 1.00 50.70 109 GLY A CA 1
ATOM 674 C C . GLY A 1 111 ? 8.304 45.936 -5.199 1.00 50.48 109 GLY A C 1
ATOM 675 O O . GLY A 1 111 ? 7.582 45.159 -5.832 1.00 50.61 109 GLY A O 1
ATOM 676 N N . ARG A 1 112 ? 9.115 45.530 -4.198 1.00 48.45 110 ARG A N 1
ATOM 677 C CA . ARG A 1 112 ? 9.336 44.108 -3.916 1.00 47.34 110 ARG A CA 1
ATOM 678 C C . ARG A 1 112 ? 8.034 43.405 -3.583 1.00 47.77 110 ARG A C 1
ATOM 679 O O . ARG A 1 112 ? 7.817 42.264 -3.974 1.00 46.98 110 ARG A O 1
ATOM 687 N N . ASP A 1 113 ? 7.185 44.111 -2.856 1.00 48.57 111 ASP A N 1
ATOM 688 C CA . ASP A 1 113 ? 5.895 43.646 -2.441 1.00 49.76 111 ASP A CA 1
ATOM 689 C C . ASP A 1 113 ? 4.850 44.583 -3.073 1.00 51.59 111 ASP A C 1
ATOM 690 O O . ASP A 1 113 ? 4.846 45.804 -2.827 1.00 51.05 111 ASP A O 1
ATOM 695 N N . PRO A 1 114 ? 3.945 44.014 -3.887 1.00 53.79 112 PRO A N 1
ATOM 696 C CA . PRO A 1 114 ? 2.903 44.836 -4.546 1.00 54.69 112 PRO A CA 1
ATOM 697 C C . PRO A 1 114 ? 1.900 45.410 -3.573 1.00 55.37 112 PRO A C 1
ATOM 698 O O . PRO A 1 114 ? 1.272 46.397 -3.885 1.00 56.66 112 PRO A O 1
ATOM 702 N N . ARG A 1 115 ? 1.774 44.819 -2.387 1.00 56.02 113 ARG A N 1
ATOM 703 C CA . ARG A 1 115 ? 0.816 45.282 -1.407 1.00 56.68 113 ARG A CA 1
ATOM 704 C C . ARG A 1 115 ? 1.169 46.657 -0.794 1.00 56.90 113 ARG A C 1
ATOM 705 O O . ARG A 1 115 ? 0.309 47.292 -0.186 1.00 58.45 113 ARG A O 1
ATOM 713 N N . GLY A 1 116 ? 2.413 47.120 -0.983 1.00 56.18 114 GLY A N 1
ATOM 714 C CA . GLY A 1 116 ? 2.865 48.458 -0.546 1.00 55.07 114 GLY A CA 1
ATOM 715 C C . GLY A 1 116 ? 4.379 48.597 -0.281 1.00 53.41 114 GLY A C 1
ATOM 716 O O . GLY A 1 116 ? 5.205 47.933 -0.901 1.00 53.64 114 GLY A O 1
ATOM 717 N N . TRP A 1 117 ? 4.739 49.496 0.626 1.00 51.35 115 TRP A N 1
ATOM 718 C CA . TRP A 1 117 ? 6.159 49.720 0.989 1.00 50.24 115 TRP A CA 1
ATOM 719 C C . TRP A 1 117 ? 6.478 48.794 2.179 1.00 47.41 115 TRP A C 1
ATOM 720 O O . TRP A 1 117 ? 6.167 49.130 3.338 1.00 45.94 115 TRP A O 1
ATOM 731 N N . ILE A 1 118 ? 6.975 47.585 1.892 1.00 44.41 116 ILE A N 1
ATOM 732 C CA . ILE A 1 118 ? 7.152 46.596 2.982 1.00 43.44 116 ILE A CA 1
ATOM 733 C C . ILE A 1 118 ? 8.624 46.223 3.029 1.00 41.74 116 ILE A C 1
ATOM 734 O O . ILE A 1 118 ? 9.235 45.923 2.001 1.00 41.00 116 ILE A O 1
ATOM 739 N N . ILE A 1 119 ? 9.197 46.349 4.215 1.00 40.41 117 ILE A N 1
ATOM 740 C CA . ILE A 1 119 ? 10.609 46.111 4.436 1.00 39.59 117 ILE A CA 1
ATOM 741 C C . ILE A 1 119 ? 10.713 44.766 5.133 1.00 39.20 117 ILE A C 1
ATOM 742 O O . ILE A 1 119 ? 10.020 44.527 6.154 1.00 39.74 117 ILE A O 1
ATOM 747 N N . SER A 1 120 ? 11.500 43.869 4.531 1.00 37.55 118 SER A N 1
ATOM 748 C CA . SER A 1 120 ? 11.724 42.543 5.082 1.00 36.32 118 SER A CA 1
ATOM 749 C C . SER A 1 120 ? 13.094 42.383 5.723 1.00 35.47 118 SER A C 1
ATOM 750 O O . SER A 1 120 ? 14.090 42.609 5.084 1.00 35.00 118 SER A O 1
ATOM 753 N N . ARG A 1 121 ? 13.115 41.923 6.964 1.00 34.39 119 ARG A N 1
ATOM 754 C CA . ARG A 1 121 ? 14.306 41.491 7.650 1.00 34.99 119 ARG A CA 1
ATOM 755 C C . ARG A 1 121 ? 14.416 39.964 7.498 1.00 34.44 119 ARG A C 1
ATOM 756 O O . ARG A 1 121 ? 13.557 39.194 7.932 1.00 33.93 119 ARG A O 1
ATOM 764 N N . ALA A 1 122 ? 15.464 39.515 6.838 1.00 34.08 120 ALA A N 1
ATOM 765 C CA . ALA A 1 122 ? 15.561 38.113 6.490 1.00 34.27 120 ALA A CA 1
ATOM 766 C C . ALA A 1 122 ? 16.582 37.360 7.346 1.00 34.48 120 ALA A C 1
ATOM 767 O O . ALA A 1 122 ? 17.661 37.878 7.656 1.00 35.46 120 ALA A O 1
ATOM 769 N N . PHE A 1 123 ? 16.210 36.171 7.766 1.00 34.73 121 PHE A N 1
ATOM 770 C CA . PHE A 1 123 ? 17.045 35.332 8.591 1.00 36.24 121 PHE A CA 1
ATOM 771 C C . PHE A 1 123 ? 17.137 33.962 7.927 1.00 37.09 121 PHE A C 1
ATOM 772 O O . PHE A 1 123 ? 16.185 33.563 7.216 1.00 38.36 121 PHE A O 1
ATOM 780 N N . TYR A 1 124 ? 18.225 33.229 8.166 1.00 36.36 122 TYR A N 1
ATOM 781 C CA . TYR A 1 124 ? 18.198 31.782 7.930 1.00 36.71 122 TYR A CA 1
ATOM 782 C C . TYR A 1 124 ? 18.407 30.953 9.181 1.00 37.03 122 TYR A C 1
ATOM 783 O O . TYR A 1 124 ? 18.949 31.422 10.155 1.00 36.70 122 TYR A O 1
ATOM 792 N N . ALA A 1 125 ? 17.980 29.708 9.122 1.00 37.76 123 ALA A N 1
ATOM 793 C CA . ALA A 1 125 ? 18.237 28.737 10.176 1.00 38.31 123 ALA A CA 1
ATOM 794 C C . ALA A 1 125 ? 18.522 27.386 9.528 1.00 39.77 123 ALA A C 1
ATOM 795 O O . ALA A 1 125 ? 17.986 27.074 8.446 1.00 39.05 123 ALA A O 1
ATOM 797 N N . ILE A 1 126 ? 19.362 26.596 10.199 1.00 41.42 124 ILE A N 1
ATOM 798 C CA . ILE A 1 126 ? 19.650 25.221 9.819 1.00 42.59 124 ILE A CA 1
ATOM 799 C C . ILE A 1 126 ? 19.142 24.297 10.916 1.00 43.39 124 ILE A C 1
ATOM 800 O O . ILE A 1 126 ? 19.661 24.287 12.015 1.00 44.20 124 ILE A O 1
ATOM 805 N N . VAL A 1 127 ? 18.085 23.546 10.637 1.00 43.76 125 VAL A N 1
ATOM 806 C CA . VAL A 1 127 ? 17.451 22.743 11.666 1.00 43.19 125 VAL A CA 1
ATOM 807 C C . VAL A 1 127 ? 17.542 21.277 11.265 1.00 43.65 125 VAL A C 1
ATOM 808 O O . VAL A 1 127 ? 17.951 20.976 10.153 1.00 42.93 125 VAL A O 1
ATOM 812 N N . PRO A 1 128 ? 17.263 20.360 12.209 1.00 45.55 126 PRO A N 1
ATOM 813 C CA . PRO A 1 128 ? 17.250 18.959 11.859 1.00 46.38 126 PRO A CA 1
ATOM 814 C C . PRO A 1 128 ? 16.085 18.678 10.924 1.00 47.16 126 PRO A C 1
ATOM 815 O O . PRO A 1 128 ? 15.040 19.329 11.017 1.00 47.05 126 PRO A O 1
ATOM 819 N N . PRO A 1 129 ? 16.262 17.700 10.034 1.00 48.54 127 PRO A N 1
ATOM 820 C CA . PRO A 1 129 ? 15.294 17.482 8.961 1.00 49.51 127 PRO A CA 1
ATOM 821 C C . PRO A 1 129 ? 13.929 17.060 9.438 1.00 50.81 127 PRO A C 1
ATOM 822 O O . PRO A 1 129 ? 12.952 17.305 8.734 1.00 51.11 127 PRO A O 1
ATOM 826 N N . GLU A 1 130 ? 13.838 16.464 10.630 1.00 51.97 128 GLU A N 1
ATOM 827 C CA . GLU A 1 130 ? 12.599 15.811 11.039 1.00 53.06 128 GLU A CA 1
ATOM 828 C C . GLU A 1 130 ? 11.417 16.767 11.262 1.00 52.77 128 GLU A C 1
ATOM 829 O O . GLU A 1 130 ? 10.324 16.490 10.831 1.00 52.24 128 GLU A O 1
ATOM 835 N N . ALA A 1 131 ? 11.632 17.894 11.931 1.00 52.98 129 ALA A N 1
ATOM 836 C CA . ALA A 1 131 ? 10.574 18.896 12.083 1.00 52.82 129 ALA A CA 1
ATOM 837 C C . ALA A 1 131 ? 10.074 19.459 10.742 1.00 52.18 129 ALA A C 1
ATOM 838 O O . ALA A 1 131 ? 8.886 19.720 10.580 1.00 53.20 129 ALA A O 1
ATOM 840 N N . LEU A 1 132 ? 10.973 19.662 9.792 1.00 51.01 130 LEU A N 1
ATOM 841 C CA . LEU A 1 132 ? 10.569 20.168 8.470 1.00 50.85 130 LEU A CA 1
ATOM 842 C C . LEU A 1 132 ? 9.790 19.112 7.689 1.00 51.92 130 LEU A C 1
ATOM 843 O O . LEU A 1 132 ? 8.786 19.429 7.081 1.00 50.60 130 LEU A O 1
ATOM 848 N N . GLU A 1 133 ? 10.247 17.859 7.727 1.00 54.05 131 GLU A N 1
ATOM 849 C CA . GLU A 1 133 ? 9.498 16.730 7.121 1.00 55.66 131 GLU A CA 1
ATOM 850 C C . GLU A 1 133 ? 8.106 16.600 7.726 1.00 56.82 131 GLU A C 1
ATOM 851 O O . GLU A 1 133 ? 7.145 16.428 6.996 1.00 57.00 131 GLU A O 1
ATOM 857 N N . LYS A 1 134 ? 7.981 16.734 9.042 1.00 58.89 132 LYS A N 1
ATOM 858 C CA . LYS A 1 134 ? 6.648 16.698 9.691 1.00 60.94 132 LYS A CA 1
ATOM 859 C C . LYS A 1 134 ? 5.658 17.680 9.065 1.00 61.46 132 LYS A C 1
ATOM 860 O O . LYS A 1 134 ? 4.528 17.298 8.707 1.00 61.96 132 LYS A O 1
ATOM 866 N N . ARG A 1 135 ? 6.067 18.944 8.932 1.00 61.89 133 ARG A N 1
ATOM 867 C CA . ARG A 1 135 ? 5.162 19.974 8.386 1.00 62.23 133 ARG A CA 1
ATOM 868 C C . ARG A 1 135 ? 4.862 19.762 6.911 1.00 61.49 133 ARG A C 1
ATOM 869 O O . ARG A 1 135 ? 3.740 19.987 6.478 1.00 61.14 133 ARG A O 1
ATOM 877 N N . ALA A 1 136 ? 5.856 19.322 6.147 1.00 61.00 134 ALA A N 1
ATOM 878 C CA . ALA A 1 136 ? 5.651 19.044 4.731 1.00 61.46 134 ALA A 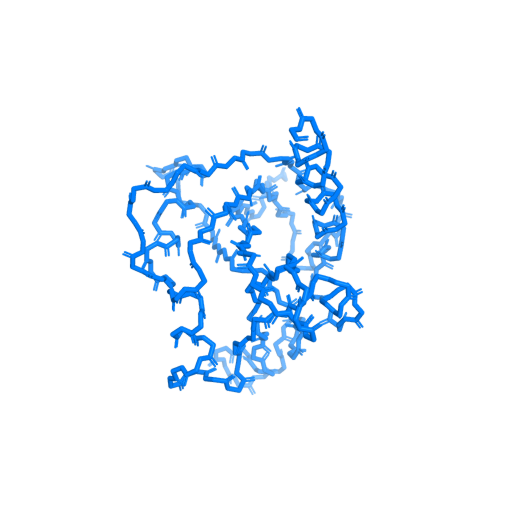CA 1
ATOM 879 C C . ALA A 1 136 ? 4.731 17.826 4.518 1.00 62.68 134 ALA A C 1
ATOM 880 O O . ALA A 1 136 ? 4.102 17.697 3.470 1.00 61.70 134 ALA A O 1
ATOM 882 N N . ALA A 1 137 ? 4.662 16.941 5.515 1.00 64.72 135 ALA A N 1
ATOM 883 C CA . ALA A 1 137 ? 3.864 15.712 5.412 1.00 66.35 135 ALA A CA 1
ATOM 884 C C . ALA A 1 137 ? 2.536 15.781 6.187 1.00 67.71 135 ALA A C 1
ATOM 885 O O . ALA A 1 137 ? 1.699 14.907 6.023 1.00 68.18 135 ALA A O 1
ATOM 887 N N . GLY A 1 138 ? 2.339 16.811 7.013 1.00 69.20 136 GLY A N 1
ATOM 888 C CA . GLY A 1 138 ? 1.116 16.944 7.804 1.00 70.15 136 GLY A CA 1
ATOM 889 C C . GLY A 1 138 ? -0.151 17.291 7.027 1.00 71.43 136 GLY A C 1
ATOM 890 O O . GLY A 1 138 ? -0.272 17.019 5.820 1.00 71.03 136 GLY A O 1
ATOM 891 N N . ASP A 1 139 ? -1.088 17.932 7.728 1.00 72.79 137 ASP A N 1
ATOM 892 C CA . ASP A 1 139 ? -2.455 18.185 7.208 1.00 73.86 137 ASP A CA 1
ATOM 893 C C . ASP A 1 139 ? -2.554 19.402 6.246 1.00 73.98 137 ASP A C 1
ATOM 894 O O . ASP A 1 139 ? -3.645 19.749 5.770 1.00 73.72 137 ASP A O 1
ATOM 899 N N . ASP A 1 140 ? -1.414 20.058 6.003 1.00 73.73 138 ASP A N 1
ATOM 900 C CA . ASP A 1 140 ? -1.307 21.177 5.069 1.00 73.33 138 ASP A CA 1
ATOM 901 C C . ASP A 1 140 ? -0.431 20.764 3.873 1.00 72.03 138 ASP A C 1
ATOM 902 O O . ASP A 1 140 ? -0.020 21.609 3.075 1.00 72.58 138 ASP A O 1
ATOM 907 N N . ALA A 1 141 ? -0.206 19.456 3.745 1.00 70.21 139 ALA A N 1
ATOM 908 C CA . ALA A 1 141 ? 0.780 18.841 2.844 1.00 68.81 139 ALA A CA 1
ATOM 909 C C . ALA A 1 141 ? 0.856 19.379 1.396 1.00 67.52 139 ALA A C 1
ATOM 910 O O . ALA A 1 141 ? 1.966 19.524 0.847 1.00 67.13 139 ALA A O 1
ATOM 912 N N . ALA A 1 142 ? -0.306 19.635 0.773 1.00 65.62 140 ALA A N 1
ATOM 913 C CA . ALA A 1 142 ? -0.364 20.172 -0.616 1.00 63.96 140 ALA A CA 1
ATOM 914 C C . ALA A 1 142 ? 0.218 21.605 -0.720 1.00 62.09 140 ALA A C 1
ATOM 915 O O . ALA A 1 142 ? 0.680 22.047 -1.782 1.00 61.99 140 ALA A O 1
ATOM 917 N N . GLU A 1 143 ? 0.179 22.276 0.433 1.00 59.29 141 GLU A N 1
ATOM 918 C CA . GLU A 1 143 ? 0.480 23.664 0.656 1.00 57.70 141 GLU A CA 1
ATOM 919 C C . GLU A 1 143 ? 1.983 23.859 1.073 1.00 55.16 141 GLU A C 1
ATOM 920 O O . GLU A 1 143 ? 2.556 24.920 0.853 1.00 53.15 141 GLU A O 1
ATOM 926 N N . ILE A 1 144 ? 2.605 22.819 1.658 1.00 52.54 142 ILE A N 1
ATOM 927 C CA . ILE A 1 144 ? 3.971 22.901 2.214 1.00 50.10 142 ILE A CA 1
ATOM 928 C C . ILE A 1 144 ? 4.910 21.888 1.618 1.00 48.65 142 ILE A C 1
ATOM 929 O O . ILE A 1 144 ? 4.611 20.714 1.612 1.00 48.62 142 ILE A O 1
ATOM 934 N N . GLY A 1 145 ? 6.071 22.326 1.133 1.00 46.74 143 GLY A N 1
ATOM 935 C CA . GLY A 1 145 ? 7.061 21.405 0.609 1.00 44.73 143 GLY A CA 1
ATOM 936 C C . GLY A 1 145 ? 8.463 21.607 1.175 1.00 44.37 143 GLY A C 1
ATOM 937 O O . GLY A 1 145 ? 8.859 22.718 1.539 1.00 41.93 143 GLY A O 1
ATOM 938 N N . LEU A 1 146 ? 9.216 20.509 1.242 1.00 43.37 144 LEU A N 1
ATOM 939 C CA . LEU A 1 146 ? 10.613 20.544 1.621 1.00 43.23 144 LEU A CA 1
AT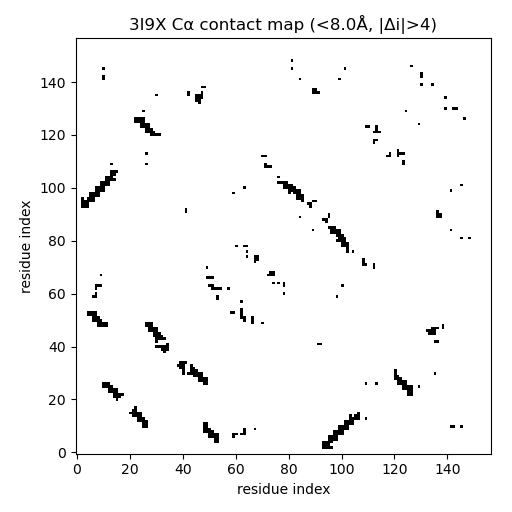OM 940 C C . LEU A 1 146 ? 11.415 20.260 0.376 1.00 42.98 144 LEU A C 1
ATOM 941 O O . LEU A 1 146 ? 11.477 19.107 -0.061 1.00 44.56 144 LEU A O 1
ATOM 946 N N . PHE A 1 147 ? 12.005 21.302 -0.215 1.00 42.53 145 PHE A N 1
ATOM 947 C CA . PHE A 1 147 ? 12.620 21.202 -1.543 1.00 42.84 145 PHE A CA 1
ATOM 948 C C . PHE A 1 147 ? 14.143 21.222 -1.467 1.00 42.86 145 PHE A C 1
ATOM 949 O O . PHE A 1 147 ? 14.715 22.053 -0.755 1.00 41.96 145 PHE A O 1
ATOM 957 N N . PRO A 1 148 ? 14.798 20.400 -2.301 1.00 43.03 146 PRO A N 1
ATOM 958 C CA . PRO A 1 148 ? 16.217 20.597 -2.525 1.00 43.58 146 PRO A CA 1
ATOM 959 C C . PRO A 1 148 ? 16.370 22.006 -3.015 1.00 43.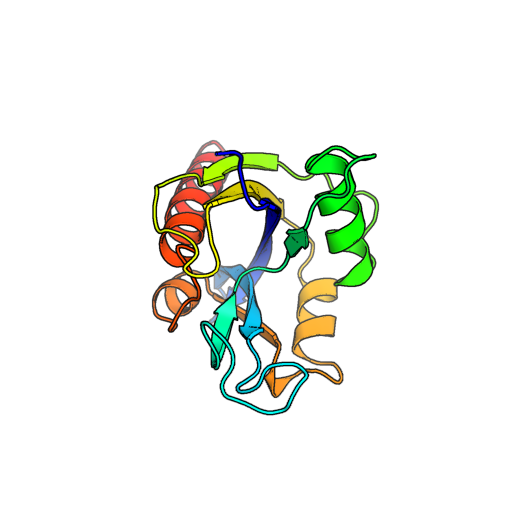83 146 PRO A C 1
ATOM 960 O O . PRO A 1 148 ? 15.451 22.525 -3.643 1.00 43.35 146 PRO A O 1
ATOM 964 N N . MET A 1 149 ? 17.478 22.650 -2.715 1.00 44.49 147 MET A N 1
ATOM 965 C CA . MET A 1 149 ? 17.512 24.092 -2.913 1.00 45.78 147 MET A CA 1
ATOM 966 C C . MET A 1 149 ? 17.578 24.398 -4.390 1.00 46.58 147 MET A C 1
ATOM 967 O O . MET A 1 149 ? 16.992 25.375 -4.837 1.00 45.89 147 MET A O 1
ATOM 972 N N . THR A 1 150 ? 18.226 23.535 -5.169 1.00 48.40 148 THR A N 1
ATOM 973 C CA . THR A 1 150 ? 18.323 23.772 -6.610 1.00 49.07 148 THR A CA 1
ATOM 974 C C . THR A 1 150 ? 16.948 23.692 -7.304 1.00 48.43 148 THR A C 1
ATOM 975 O O . THR A 1 150 ? 16.684 24.478 -8.190 1.00 49.37 148 THR A O 1
ATOM 979 N N . GLU A 1 151 ? 16.084 22.779 -6.869 1.00 48.10 149 GLU A N 1
ATOM 980 C CA . GLU A 1 151 ? 14.680 22.705 -7.304 1.00 47.78 149 GLU A CA 1
ATOM 981 C C . GLU A 1 151 ? 13.840 23.915 -6.812 1.00 47.13 149 GLU A C 1
ATOM 982 O O . GLU A 1 151 ? 13.022 24.475 -7.574 1.00 47.09 149 GLU A O 1
ATOM 988 N N . ALA A 1 152 ? 14.059 24.326 -5.559 1.00 44.52 150 ALA A N 1
ATOM 989 C CA . ALA A 1 152 ? 13.349 25.482 -4.999 1.00 43.92 150 ALA A CA 1
ATOM 990 C C . ALA A 1 152 ? 13.629 26.727 -5.814 1.00 43.22 150 ALA A C 1
ATOM 991 O O . ALA A 1 152 ? 12.734 27.539 -6.043 1.00 42.72 150 ALA A O 1
ATOM 993 N N . LEU A 1 153 ? 14.856 26.875 -6.274 1.00 43.70 151 LEU A N 1
ATOM 994 C CA . LEU A 1 153 ? 15.200 28.023 -7.106 1.00 45.58 151 LEU A CA 1
ATOM 995 C C . LEU A 1 153 ? 14.434 28.096 -8.451 1.00 46.75 151 LEU A C 1
ATOM 996 O O . LEU A 1 153 ? 14.458 29.143 -9.105 1.00 46.88 151 LEU A O 1
ATOM 1001 N N . GLU A 1 154 ? 13.771 27.015 -8.861 1.00 47.62 152 GLU A N 1
ATOM 1002 C CA . GLU A 1 154 ? 13.064 27.013 -10.140 1.00 49.15 152 GLU A CA 1
ATOM 1003 C C . GLU A 1 154 ? 11.569 27.108 -9.987 1.00 47.98 152 GLU A C 1
ATOM 1004 O O . GLU A 1 154 ? 10.858 27.167 -10.979 1.00 49.09 152 GLU A O 1
ATOM 1010 N N . LEU A 1 155 ? 11.090 27.064 -8.745 1.00 45.87 153 LEU A N 1
ATOM 1011 C CA . LEU A 1 155 ? 9.692 27.235 -8.457 1.00 44.15 153 LEU A CA 1
ATOM 1012 C C . LEU A 1 155 ? 9.179 28.644 -8.832 1.00 42.94 153 LEU A C 1
ATOM 1013 O O . LEU A 1 155 ? 9.953 29.617 -8.906 1.00 43.43 153 LEU A O 1
ATOM 1018 N N . PRO A 1 156 ? 7.863 28.756 -9.055 1.00 41.92 154 PRO A N 1
ATOM 1019 C CA . PRO A 1 156 ? 7.235 30.060 -9.071 1.00 41.66 154 PRO A CA 1
ATOM 1020 C C . PRO A 1 156 ? 7.162 30.640 -7.651 1.00 41.26 154 PRO A C 1
ATOM 1021 O O . PRO A 1 156 ? 6.357 30.168 -6.836 1.00 40.78 154 PRO A O 1
ATOM 1025 N N . LEU A 1 157 ? 8.012 31.645 -7.382 1.00 40.56 155 LEU A N 1
ATOM 1026 C CA . LEU A 1 157 ? 8.244 32.176 -6.034 1.00 38.90 155 LEU A CA 1
ATOM 1027 C C . LEU A 1 157 ? 7.593 33.543 -5.820 1.00 38.07 155 LEU A C 1
ATOM 1028 O O . LEU A 1 157 ? 7.712 34.424 -6.661 1.00 38.25 155 LEU A O 1
ATOM 1033 N N . ALA A 1 158 ? 6.931 33.725 -4.686 1.00 36.72 156 ALA A N 1
ATOM 1034 C CA . ALA A 1 158 ? 6.272 34.978 -4.350 1.00 37.77 156 ALA A CA 1
ATOM 1035 C C . ALA A 1 158 ? 7.267 36.143 -4.109 1.00 39.27 156 ALA A C 1
ATOM 1036 O O . ALA A 1 158 ? 8.400 35.929 -3.641 1.00 38.29 156 ALA A O 1
ATOM 1038 N N . PHE A 1 159 ? 6.857 37.354 -4.492 1.00 40.23 157 PHE A N 1
ATOM 1039 C CA . PHE A 1 159 ? 7.542 38.611 -4.110 1.00 40.54 157 PHE A CA 1
ATOM 1040 C C . PHE A 1 159 ? 8.958 38.571 -4.619 1.00 40.41 157 PHE A C 1
ATOM 1041 O O . PHE A 1 159 ? 9.194 38.179 -5.775 1.00 41.16 157 PHE A O 1
ATOM 1049 N N . ASP A 1 160 ? 9.923 38.986 -3.803 1.00 39.84 158 ASP A N 1
ATOM 1050 C CA . ASP A 1 160 ? 11.323 38.870 -4.227 1.00 39.48 158 ASP A CA 1
ATOM 1051 C C . ASP A 1 160 ? 11.962 37.623 -3.654 1.00 38.84 158 ASP A C 1
ATOM 1052 O O . ASP A 1 160 ? 13.186 37.576 -3.501 1.00 40.37 158 ASP A O 1
ATOM 1057 N N . HIS A 1 161 ? 11.171 36.619 -3.300 1.00 37.76 159 HIS A N 1
ATOM 1058 C CA . HIS A 1 161 ? 11.728 35.496 -2.561 1.00 37.84 159 HIS A CA 1
ATOM 1059 C C . HIS A 1 161 ? 12.779 34.678 -3.294 1.00 39.24 159 HIS A C 1
ATOM 1060 O O . HIS A 1 161 ? 13.593 34.013 -2.612 1.00 38.68 159 HIS A O 1
ATOM 1067 N N . LEU A 1 162 ? 12.793 34.736 -4.628 1.00 39.61 160 LEU A N 1
ATOM 1068 C CA . LEU A 1 162 ? 13.866 34.148 -5.398 1.00 41.52 160 LEU A CA 1
ATOM 1069 C C . LEU A 1 162 ? 15.206 34.824 -5.035 1.00 43.23 160 LEU A C 1
ATOM 1070 O O . LEU A 1 162 ? 16.245 34.157 -4.908 1.00 42.26 160 LEU A O 1
ATOM 1075 N N . ASP A 1 163 ? 15.174 36.154 -4.930 1.00 44.57 161 ASP A N 1
ATOM 1076 C CA . ASP A 1 163 ? 16.349 36.918 -4.520 1.00 45.20 161 ASP A CA 1
ATOM 1077 C C . ASP A 1 163 ? 16.789 36.555 -3.111 1.00 44.44 161 ASP A C 1
ATOM 1078 O O . ASP A 1 163 ? 17.990 36.372 -2.867 1.00 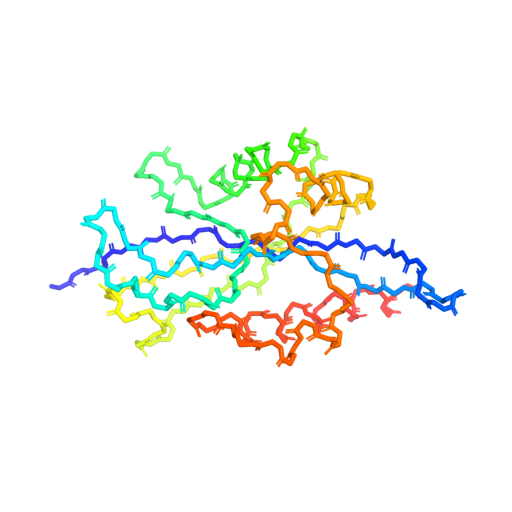44.91 161 ASP A O 1
ATOM 1083 N N . MET A 1 164 ? 15.826 36.438 -2.198 1.00 42.65 162 MET A N 1
ATOM 1084 C CA . MET A 1 164 ? 16.105 35.976 -0.844 1.00 41.22 162 MET A CA 1
ATOM 1085 C C . MET A 1 164 ? 16.792 34.583 -0.876 1.00 40.81 162 MET A C 1
ATOM 1086 O O . MET A 1 164 ? 17.802 34.384 -0.214 1.00 39.05 162 MET A O 1
ATOM 1091 N N . LEU A 1 165 ? 16.266 33.632 -1.644 1.00 40.71 163 LEU A N 1
ATOM 1092 C CA . LEU A 1 165 ? 16.825 32.296 -1.625 1.00 41.53 163 LEU A CA 1
ATOM 1093 C C . LEU A 1 165 ? 18.214 32.251 -2.226 1.00 42.45 163 LEU A C 1
ATOM 1094 O O . LEU A 1 165 ? 19.036 31.486 -1.744 1.00 41.89 163 LEU A O 1
ATOM 1099 N N . LYS A 1 166 ? 18.458 33.008 -3.301 1.00 44.22 164 LYS A N 1
ATOM 1100 C CA . LYS A 1 166 ? 19.777 33.054 -3.924 1.00 45.82 164 LYS A CA 1
ATOM 1101 C C . LYS A 1 166 ? 20.812 33.666 -2.993 1.00 45.58 164 LYS A C 1
ATOM 1102 O O . LYS A 1 166 ? 21.914 33.130 -2.890 1.00 46.69 164 LYS A O 1
ATOM 1108 N N . LYS A 1 167 ? 20.480 34.760 -2.295 1.00 44.99 165 LYS A N 1
ATOM 1109 C CA . LYS A 1 167 ? 21.427 35.326 -1.322 1.00 44.81 165 LYS A CA 1
ATOM 1110 C C . LYS A 1 167 ? 21.632 34.406 -0.066 1.00 45.43 165 LYS A C 1
ATOM 1111 O O . LYS A 1 167 ? 22.720 34.378 0.537 1.00 44.87 165 LYS A O 1
ATOM 1113 N N . ALA A 1 168 ? 20.612 33.640 0.309 1.00 44.89 166 ALA A N 1
ATOM 1114 C CA . ALA A 1 168 ? 20.752 32.740 1.462 1.00 45.43 166 ALA A CA 1
ATOM 1115 C C . ALA A 1 168 ? 21.604 31.560 1.047 1.00 45.67 166 ALA A C 1
ATOM 1116 O O . ALA A 1 168 ? 22.542 31.220 1.722 1.00 44.78 166 ALA A O 1
ATOM 1118 N N . PHE A 1 169 ? 21.255 30.942 -0.064 1.00 46.96 167 PHE A N 1
ATOM 1119 C CA . PHE A 1 169 ? 21.990 29.805 -0.564 1.00 48.89 167 PHE A CA 1
ATOM 1120 C C . PHE A 1 169 ? 23.472 30.169 -0.594 1.00 49.79 167 PHE A C 1
ATOM 1121 O O . PHE A 1 169 ? 24.319 29.436 -0.068 1.00 50.09 167 PHE A O 1
ATOM 1129 N N . SER A 1 170 ? 23.771 31.327 -1.150 1.00 51.09 168 SER A N 1
ATOM 1130 C CA . SER A 1 170 ? 25.146 31.787 -1.301 1.00 52.40 168 SER A CA 1
ATOM 1131 C C . SER A 1 170 ? 25.851 31.944 0.047 1.00 51.97 168 SER A C 1
ATOM 1132 O O . SER A 1 170 ? 26.968 31.441 0.220 1.00 52.23 168 SER A O 1
ATOM 1135 N N . ALA A 1 171 ? 25.202 32.614 0.995 1.00 50.62 169 ALA A N 1
ATOM 1136 C CA . ALA A 1 171 ? 25.754 32.760 2.353 1.00 50.40 169 ALA A CA 1
ATOM 1137 C C . ALA A 1 171 ? 25.911 31.439 3.120 1.00 49.72 169 ALA A C 1
ATOM 1138 O O . ALA A 1 171 ? 26.877 31.267 3.879 1.00 48.67 169 ALA A O 1
ATOM 1140 N N . ILE A 1 172 ? 24.953 30.526 2.947 1.00 49.35 170 ILE A N 1
ATOM 1141 C CA . ILE A 1 172 ? 24.967 29.250 3.683 1.00 48.86 170 ILE A CA 1
ATOM 1142 C C . ILE A 1 172 ? 26.094 28.372 3.125 1.00 50.38 170 ILE A C 1
ATOM 1143 O O . ILE A 1 172 ? 26.879 27.816 3.877 1.00 50.29 170 ILE A O 1
ATOM 1148 N N . THR A 1 173 ? 26.138 28.257 1.805 1.00 52.82 171 THR A N 1
ATOM 1149 C CA . THR A 1 173 ? 27.220 27.610 1.096 1.00 55.96 171 THR A CA 1
ATOM 1150 C C . THR A 1 173 ? 28.600 28.114 1.497 1.00 58.08 171 THR A C 1
ATOM 1151 O O . THR A 1 173 ? 29.461 27.315 1.820 1.00 58.24 171 THR A O 1
ATOM 1155 N N . GLU A 1 174 ? 28.803 29.425 1.474 1.00 60.79 172 GLU A N 1
ATOM 1156 C CA . GLU A 1 174 ? 30.068 30.008 1.915 1.00 63.17 172 GLU A CA 1
ATOM 1157 C C . GLU A 1 174 ? 30.384 29.751 3.416 1.00 63.81 172 GLU A C 1
ATOM 1158 O O . GLU A 1 174 ? 31.561 29.777 3.786 1.00 64.81 172 GLU A O 1
ATOM 1164 N N . GLU A 1 175 ? 29.374 29.511 4.270 1.00 63.79 173 GLU A N 1
ATOM 1165 C CA . GLU A 1 175 ? 29.617 29.091 5.663 1.00 63.46 173 GLU A CA 1
ATOM 1166 C C . GLU A 1 175 ? 30.043 27.608 5.732 1.00 64.18 173 GLU A C 1
ATOM 1167 O O . GLU A 1 175 ? 30.870 27.225 6.562 1.00 63.35 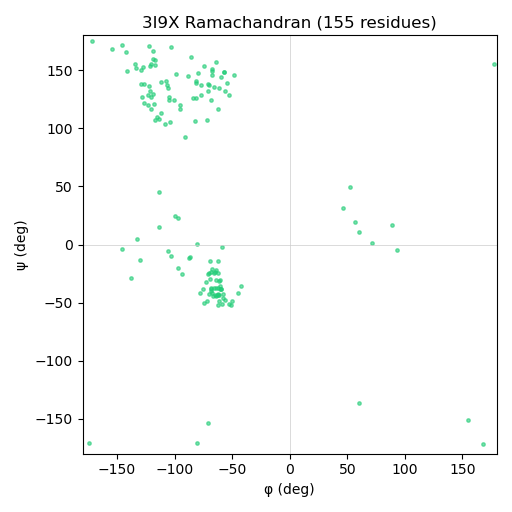173 GLU A O 1
ATOM 1173 N N . PHE A 1 176 ? 29.427 26.790 4.888 1.00 65.12 174 PHE A N 1
ATOM 1174 C CA . PHE A 1 176 ? 29.731 25.370 4.799 1.00 66.47 174 PHE A CA 1
ATOM 1175 C C . PHE A 1 176 ? 31.083 25.147 4.164 1.00 68.36 174 PHE A C 1
ATOM 1176 O O . PHE A 1 176 ? 31.700 24.109 4.364 1.00 68.33 174 PHE A O 1
ATOM 1184 N N . LEU A 1 177 ? 31.521 26.098 3.349 1.00 70.66 175 LEU A N 1
ATOM 1185 C CA . LEU A 1 177 ? 32.773 25.939 2.645 1.00 72.33 175 LEU A CA 1
ATOM 1186 C C . LEU A 1 177 ? 33.855 26.226 3.653 1.00 73.38 175 LEU A C 1
ATOM 1187 O O . LEU A 1 177 ? 34.822 25.482 3.727 1.00 74.31 175 LEU A O 1
ATOM 1192 N N . LEU A 1 178 ? 33.667 27.248 4.483 1.00 74.41 176 LEU A N 1
ATOM 1193 C CA . LEU A 1 178 ? 34.648 27.547 5.522 1.00 75.43 176 LEU A CA 1
ATOM 1194 C C . LEU A 1 178 ? 34.891 26.396 6.513 1.00 76.04 176 LEU A C 1
ATOM 1195 O O . LEU A 1 178 ? 35.725 26.533 7.415 1.00 76.42 176 LEU A O 1
ATOM 1200 N N . THR A 1 179 ? 34.174 25.276 6.358 1.00 76.55 177 THR A N 1
ATOM 1201 C CA . THR A 1 179 ? 34.412 24.074 7.161 1.00 76.66 177 THR A CA 1
ATOM 1202 C C . THR A 1 179 ? 34.433 22.801 6.282 1.00 77.11 177 THR A C 1
ATOM 1203 O O . THR A 1 179 ? 35.176 22.698 5.292 1.00 77.04 177 THR A O 1
#

CATH classification: 3.90.79.10

Secondary structure (DSSP, 8-state):
---SEEEEEEEEEEEEEETTEEEEEEEEEEPPSB-TTSSBPTTTT-EE-SEEEPPTTS-HHHHHHHHHHHHH---S-PPEEEEEE--TTSSTTSSEEEEEEEEE--HHHHHHHHHSTTTTTEEEEEHHHHTTS-BSTTHHHHHHHHHHHHHHHHHT-

Foldseek 3Di:
DDFPFEKEFEFEWEWDDDPHDTFIKTKWFFAACDDPVRHGDANHRAIETFIDTDDPPDDSQVRVQVSCCVQQVDHPWDWAWQDKDQPPPLGVVTRYIYTYTYTYDYCPSLVPNCPDPSVVGMDIGGLVVVLPTRHHRCVNVVSVSVVVVVVVVVVVD

Radius of gyration: 15.36 Å; Cα contacts (8 Å, |Δi|>4): 285; chains: 1; bounding box: 48×50×31 Å